Protein AF-A0A926CWG8-F1 (afdb_monomer_lite)

Sequence (117 aa):
IKVHLEESCGADVIAHAIKVFYKIHLQKTDLRNGVLIYLAVKDKKFAIIADEGINNKVPANFWDDIKEDMQTAFSNGKFLEGLLHGIHQAGDQLKIHFPISGGDRNEISDDISYLNE

Secondary structure (DSSP, 8-state):
-EEEEES---S-HHHHHHHHHHHTTGGGSTTS--EEEEEETTTTEEEEEE-HHHHTTS-TTHHHHHHHHHHHHHHTT-HHHHHHHHHHHHHHHHHHHS---TT----S--SPEE---

Radius of gyration: 13.9 Å; chains: 1; bounding box: 36×25×40 Å

Foldseek 3Di:
DAEEEDQADPPDQVVVQVVVCVVLPQCVDPQQFRW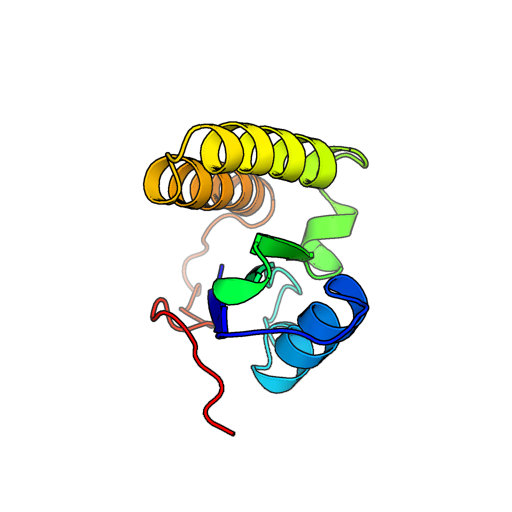YWYDNPNVRDIDIDGGPNLCVVDDVCQRVVLVVQLNVCVVVVNNVVSVVSSVVSSVVSCCVRPPDDPPDDDPHDHDHDYDDD

pLDDT: mean 92.77, std 6.16, range [51.44, 97.69]

Structure (mmCIF, N/CA/C/O backbone):
data_AF-A0A926CWG8-F1
#
_entry.id   AF-A0A926CWG8-F1
#
loop_
_atom_site.group_PDB
_atom_site.id
_atom_site.type_symbol
_atom_site.label_atom_id
_atom_site.label_alt_id
_atom_site.label_comp_id
_atom_site.label_asym_id
_atom_site.label_entity_id
_atom_site.label_seq_id
_atom_site.pdbx_PDB_ins_code
_atom_site.Cartn_x
_atom_site.Cartn_y
_atom_site.Cartn_z
_atom_site.occupancy
_atom_site.B_iso_or_equiv
_atom_site.auth_seq_id
_atom_site.auth_comp_id
_atom_site.auth_asym_id
_atom_site.auth_atom_id
_atom_site.pdbx_PDB_model_num
ATOM 1 N N . ILE A 1 1 ? -0.282 2.382 -7.992 1.00 93.94 1 ILE A N 1
ATOM 2 C CA . ILE A 1 1 ? -0.595 2.031 -6.578 1.00 93.94 1 ILE A CA 1
ATOM 3 C C . ILE A 1 1 ? -2.095 2.207 -6.403 1.00 93.94 1 ILE A C 1
ATOM 5 O O . ILE A 1 1 ? -2.614 3.184 -6.919 1.00 93.94 1 ILE A O 1
ATOM 9 N N . LYS A 1 2 ? -2.795 1.297 -5.723 1.00 96.88 2 LYS A N 1
ATOM 10 C CA . LYS A 1 2 ? -4.244 1.376 -5.508 1.00 96.88 2 LYS A CA 1
ATOM 11 C C . LYS A 1 2 ? -4.562 1.471 -4.025 1.00 96.88 2 LYS A C 1
ATOM 13 O O . LYS A 1 2 ? -4.047 0.683 -3.237 1.00 96.88 2 LYS A O 1
ATOM 18 N N . VAL A 1 3 ? -5.450 2.391 -3.662 1.00 96.94 3 VAL A N 1
ATOM 19 C CA . VAL A 1 3 ? -6.051 2.431 -2.326 1.00 96.94 3 VAL A CA 1
ATOM 20 C C . VAL A 1 3 ? -7.418 1.759 -2.379 1.00 96.94 3 VAL A C 1
ATOM 22 O O . VAL A 1 3 ? -8.217 2.008 -3.291 1.00 96.94 3 VAL A O 1
ATOM 25 N N . HIS A 1 4 ? -7.680 0.893 -1.407 1.00 96.75 4 HIS A N 1
ATOM 26 C CA . HIS A 1 4 ? -8.955 0.213 -1.249 1.00 96.75 4 HIS A CA 1
ATOM 27 C C . HIS A 1 4 ? -9.524 0.451 0.142 1.00 96.75 4 HIS A C 1
ATOM 29 O O . HIS A 1 4 ? -8.839 0.210 1.137 1.00 96.75 4 HIS A O 1
ATOM 35 N N . LEU A 1 5 ? -10.769 0.921 0.194 1.00 95.06 5 LEU A N 1
ATOM 36 C CA . LEU A 1 5 ? -11.486 1.184 1.434 1.00 95.06 5 LEU A CA 1
ATOM 37 C C . LEU A 1 5 ? -12.686 0.248 1.554 1.00 95.06 5 LEU A C 1
ATOM 39 O O . LEU A 1 5 ? -13.524 0.181 0.656 1.00 95.06 5 LEU A O 1
ATOM 43 N N . GLU A 1 6 ? -12.800 -0.393 2.711 1.00 94.69 6 GLU A N 1
ATOM 44 C CA . GLU A 1 6 ? -13.989 -1.128 3.135 1.00 94.69 6 GLU A CA 1
ATOM 45 C C . GLU A 1 6 ? -14.363 -0.733 4.569 1.00 94.69 6 GLU A C 1
ATOM 47 O O . GLU A 1 6 ? -13.552 -0.198 5.334 1.00 94.69 6 GLU A O 1
ATOM 52 N N . GLU A 1 7 ? -15.615 -0.986 4.954 1.00 91.88 7 GLU A N 1
ATOM 53 C CA . GLU A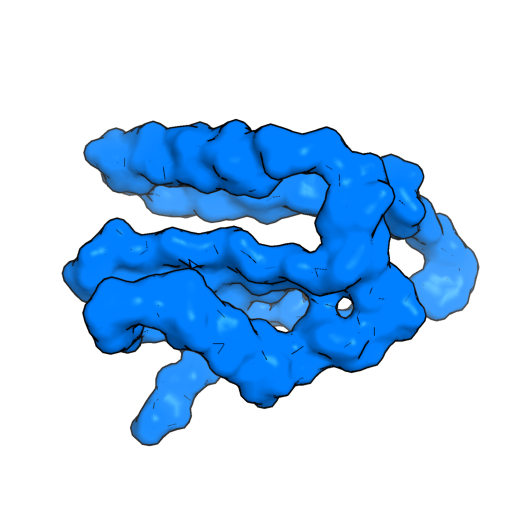 1 7 ? -16.045 -0.726 6.326 1.00 91.88 7 GLU A CA 1
ATOM 54 C C . GLU A 1 7 ? -15.370 -1.678 7.316 1.00 91.88 7 GLU A C 1
ATOM 56 O O . GLU A 1 7 ? -14.864 -1.234 8.344 1.00 91.88 7 GLU A O 1
ATOM 61 N N . SER A 1 8 ? -15.360 -2.972 7.010 1.00 91.88 8 SER A N 1
ATOM 62 C CA . SER A 1 8 ? -14.837 -4.028 7.870 1.00 91.88 8 SER A CA 1
ATOM 63 C C . SER A 1 8 ? -14.264 -5.151 7.016 1.00 91.88 8 SER A C 1
ATOM 65 O O . SER A 1 8 ? -14.727 -5.411 5.909 1.00 91.88 8 SER A O 1
ATOM 67 N N . CYS A 1 9 ? -13.257 -5.818 7.557 1.00 90.25 9 CYS A N 1
ATOM 68 C CA . CYS A 1 9 ? -12.716 -7.066 7.062 1.00 90.25 9 CYS A CA 1
ATOM 69 C C . CYS A 1 9 ? -12.971 -8.156 8.105 1.00 90.25 9 CYS A C 1
ATOM 71 O O . CYS A 1 9 ? -13.149 -7.885 9.292 1.00 90.25 9 CYS A O 1
ATOM 73 N N . GLY A 1 10 ? -12.948 -9.419 7.688 1.00 87.75 10 GLY A N 1
ATOM 74 C CA . GLY A 1 10 ? -13.007 -10.533 8.631 1.00 87.75 10 GLY A CA 1
ATOM 75 C C . GLY A 1 10 ? -11.834 -10.559 9.632 1.00 87.75 10 GLY A C 1
ATOM 76 O O . GLY A 1 10 ? -11.092 -9.598 9.855 1.00 87.75 10 GLY A O 1
ATOM 77 N N . ALA A 1 11 ? -11.622 -11.714 10.263 1.00 86.38 11 ALA A N 1
ATOM 78 C CA . ALA A 1 11 ? -10.560 -11.849 11.261 1.00 86.38 11 ALA A CA 1
ATOM 79 C C . ALA A 1 11 ? -9.161 -11.529 10.687 1.00 86.38 11 ALA A C 1
ATOM 81 O O . ALA A 1 11 ? -8.404 -10.781 11.313 1.00 86.38 11 ALA A O 1
ATOM 82 N N . ASP A 1 12 ? -8.866 -12.031 9.486 1.00 95.00 12 ASP A N 1
ATOM 83 C CA . ASP A 1 12 ? -7.562 -11.931 8.827 1.00 95.00 12 ASP A CA 1
ATOM 84 C C . ASP A 1 12 ? -7.553 -10.857 7.725 1.00 95.00 12 ASP A C 1
ATOM 86 O O . ASP A 1 12 ? -8.046 -11.066 6.612 1.00 95.00 12 ASP A O 1
ATOM 90 N N . VAL A 1 13 ? -6.963 -9.702 8.047 1.00 95.12 13 VAL A N 1
ATOM 91 C CA . VAL A 1 13 ? -6.831 -8.565 7.124 1.00 95.12 13 VAL A CA 1
ATOM 92 C C . VAL A 1 13 ? -5.907 -8.871 5.946 1.00 95.12 13 VAL A C 1
ATOM 94 O O . VAL A 1 13 ? -6.153 -8.386 4.846 1.00 95.12 13 VAL A O 1
ATOM 97 N N . ILE A 1 14 ? -4.869 -9.689 6.141 1.00 95.56 14 ILE A N 1
ATOM 98 C CA . ILE A 1 14 ? -3.891 -9.986 5.090 1.00 95.56 14 ILE A CA 1
ATOM 99 C C . ILE A 1 14 ? -4.534 -10.910 4.063 1.00 95.56 14 ILE A C 1
ATOM 101 O O . ILE A 1 14 ? -4.540 -10.600 2.872 1.00 95.56 1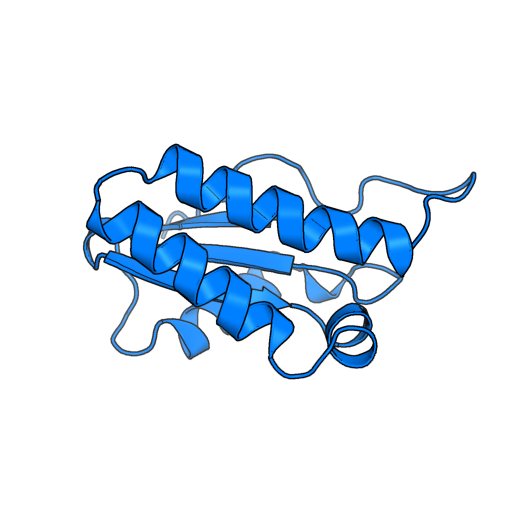4 ILE A O 1
ATOM 105 N N . ALA A 1 15 ? -5.140 -12.011 4.516 1.00 96.44 15 ALA A N 1
ATOM 106 C CA . ALA A 1 15 ? -5.828 -12.938 3.624 1.00 96.44 15 ALA A CA 1
ATOM 107 C C . ALA A 1 15 ? -6.961 -12.248 2.849 1.00 96.44 15 ALA A C 1
ATOM 109 O O . ALA A 1 15 ? -7.183 -12.548 1.674 1.00 96.44 15 ALA A O 1
ATOM 110 N N . HIS A 1 16 ? -7.670 -11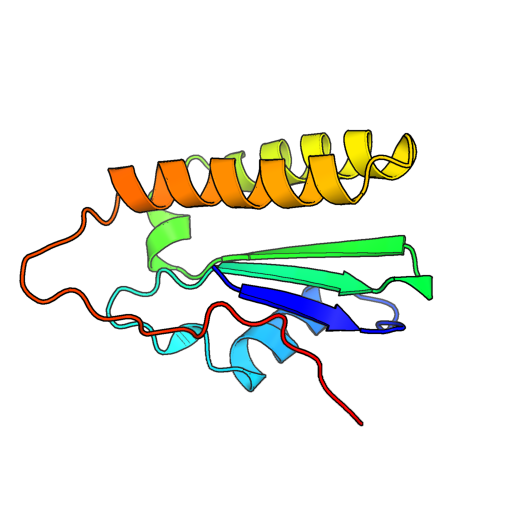.308 3.481 1.00 96.56 16 HIS A N 1
ATOM 111 C CA . HIS A 1 16 ? -8.703 -10.522 2.811 1.00 96.56 16 HIS A CA 1
ATOM 112 C C . HIS A 1 16 ? -8.124 -9.536 1.790 1.00 96.56 16 HIS A C 1
ATOM 114 O O . HIS A 1 16 ? -8.552 -9.539 0.638 1.00 96.56 16 HIS A O 1
ATOM 120 N N . ALA A 1 17 ? -7.095 -8.769 2.156 1.00 97.00 17 ALA A N 1
ATOM 121 C CA . ALA A 1 17 ? -6.431 -7.841 1.243 1.00 97.00 17 ALA A CA 1
ATOM 122 C C . ALA A 1 17 ? -5.850 -8.555 0.010 1.00 97.00 17 ALA A C 1
ATOM 124 O O . ALA A 1 17 ? -5.956 -8.040 -1.101 1.00 97.00 17 ALA A O 1
ATOM 125 N N . ILE A 1 18 ? -5.320 -9.774 0.164 1.00 97.12 18 ILE A N 1
ATOM 126 C CA . ILE A 1 18 ? -4.879 -10.607 -0.966 1.00 97.12 18 ILE A CA 1
ATOM 127 C C . ILE A 1 18 ? -6.058 -10.943 -1.892 1.00 97.12 18 ILE A C 1
ATOM 129 O O . I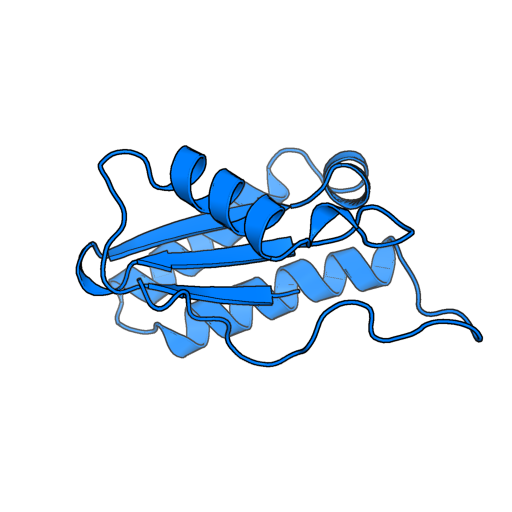LE A 1 18 ? -5.940 -10.820 -3.110 1.00 97.12 18 ILE A O 1
ATOM 133 N N . LYS A 1 19 ? -7.223 -11.329 -1.354 1.00 96.50 19 LYS A N 1
ATOM 134 C CA . LYS A 1 19 ? -8.417 -11.580 -2.185 1.00 96.50 19 LYS A CA 1
ATOM 135 C C . LYS A 1 19 ? -8.833 -10.330 -2.955 1.00 96.50 19 LYS A C 1
ATOM 137 O O . LYS A 1 19 ? -9.123 -10.427 -4.146 1.00 96.50 19 LYS A O 1
ATOM 142 N N . VAL A 1 20 ? -8.834 -9.170 -2.297 1.00 96.62 20 VAL A N 1
ATOM 143 C CA . VAL A 1 20 ? -9.140 -7.877 -2.924 1.00 96.62 20 VAL A CA 1
ATOM 144 C C . VAL A 1 20 ? -8.144 -7.566 -4.041 1.00 96.62 20 VAL A C 1
ATOM 146 O O . VAL A 1 20 ? -8.569 -7.224 -5.142 1.00 96.62 20 VAL A O 1
ATOM 149 N N . PHE A 1 21 ? -6.845 -7.770 -3.798 1.00 97.19 21 PHE A N 1
ATOM 150 C CA . PHE A 1 21 ? -5.774 -7.583 -4.781 1.00 97.19 21 PHE A CA 1
ATOM 151 C C . PHE A 1 21 ? -6.069 -8.328 -6.089 1.00 97.19 21 PHE A C 1
ATOM 153 O O . PHE A 1 21 ? -6.047 -7.730 -7.167 1.00 97.19 21 PHE A O 1
ATOM 160 N N . TYR A 1 22 ? -6.437 -9.610 -5.983 1.00 96.50 22 TYR A N 1
ATOM 161 C CA . TYR A 1 22 ? -6.802 -10.429 -7.138 1.00 96.50 22 TYR A CA 1
ATOM 162 C C . TYR A 1 22 ? -8.135 -10.024 -7.775 1.00 96.50 22 TYR A C 1
ATOM 164 O O . TYR A 1 22 ? -8.246 -10.018 -9.006 1.00 96.50 22 TYR A O 1
ATOM 172 N N . LYS A 1 23 ? -9.136 -9.677 -6.954 1.00 95.62 23 LYS A N 1
ATOM 173 C CA . LYS A 1 23 ? -10.493 -9.306 -7.389 1.00 95.62 23 LYS A CA 1
ATOM 174 C C . LYS A 1 23 ? -10.507 -8.018 -8.209 1.00 95.62 23 LYS A C 1
ATOM 176 O O . LYS A 1 23 ? -11.272 -7.924 -9.163 1.00 95.62 23 LYS A O 1
ATOM 181 N N . ILE A 1 24 ? -9.648 -7.055 -7.874 1.00 94.88 24 ILE A N 1
ATOM 182 C CA . ILE A 1 24 ? -9.506 -5.797 -8.626 1.00 94.88 24 ILE A CA 1
ATOM 183 C C . ILE A 1 24 ? -8.364 -5.843 -9.655 1.00 94.88 24 ILE A C 1
ATOM 185 O O . ILE A 1 24 ? -8.025 -4.824 -10.249 1.00 94.88 24 ILE A O 1
ATOM 189 N N . HIS A 1 25 ? -7.823 -7.038 -9.913 1.00 95.31 25 HIS A N 1
ATOM 190 C CA . HIS A 1 25 ? -6.882 -7.338 -10.990 1.00 95.31 25 HIS A CA 1
ATOM 191 C C . HIS A 1 25 ? -5.507 -6.649 -10.914 1.00 95.31 25 HIS A C 1
ATOM 193 O O . HIS A 1 25 ? -4.880 -6.441 -11.952 1.00 95.31 25 HIS A O 1
ATOM 199 N N . LEU A 1 26 ? -4.989 -6.339 -9.723 1.00 96.06 26 LEU A N 1
ATOM 200 C CA . LEU A 1 26 ? -3.676 -5.682 -9.600 1.00 96.06 26 LEU A CA 1
ATOM 201 C C . LEU A 1 26 ? -2.494 -6.565 -10.021 1.00 96.06 26 LEU A C 1
ATOM 203 O O . LEU A 1 26 ? -1.447 -6.041 -10.380 1.00 96.06 26 LEU A O 1
ATOM 207 N N . GLN A 1 27 ? -2.676 -7.886 -10.052 1.00 95.88 27 GLN A N 1
ATOM 208 C CA . GLN A 1 27 ? -1.718 -8.864 -10.580 1.00 95.88 27 GLN A CA 1
ATOM 209 C C . GLN A 1 27 ? -1.568 -8.827 -12.107 1.00 95.88 27 GLN A C 1
ATOM 211 O O . GLN A 1 27 ? -0.769 -9.575 -12.667 1.00 95.88 27 GLN A O 1
ATOM 216 N N . LYS A 1 28 ? -2.420 -8.065 -12.806 1.00 95.56 28 LYS A N 1
ATOM 217 C CA . LYS A 1 28 ? -2.432 -8.011 -14.273 1.00 95.56 28 LYS A CA 1
ATOM 218 C C . LYS A 1 28 ? -1.531 -6.918 -14.845 1.00 95.56 28 LYS A C 1
ATOM 220 O O . LYS A 1 28 ? -1.560 -6.749 -16.059 1.00 95.56 28 LYS A O 1
ATOM 225 N N . THR A 1 29 ? -0.768 -6.191 -14.023 1.00 94.44 29 THR A N 1
ATOM 226 C CA . THR A 1 29 ? 0.204 -5.237 -14.571 1.00 94.44 29 THR A CA 1
ATOM 227 C C . THR A 1 29 ? 1.323 -5.971 -15.295 1.00 94.44 29 THR A C 1
ATOM 229 O O . THR A 1 29 ? 1.790 -7.021 -14.841 1.00 94.44 29 THR A O 1
ATOM 232 N N . ASP A 1 30 ? 1.767 -5.413 -16.417 1.00 93.44 30 ASP A N 1
ATOM 233 C CA . ASP A 1 30 ? 2.728 -6.041 -17.326 1.00 93.44 30 ASP A CA 1
ATOM 234 C C . ASP A 1 30 ? 4.052 -6.375 -16.610 1.00 93.44 30 ASP A C 1
ATOM 236 O O . ASP A 1 30 ? 4.702 -7.381 -16.900 1.00 93.44 30 ASP A O 1
ATOM 240 N N . LEU A 1 31 ? 4.432 -5.555 -15.624 1.00 93.69 31 LEU A N 1
ATOM 241 C CA . LEU A 1 31 ? 5.676 -5.687 -14.859 1.00 93.69 31 LEU A CA 1
ATOM 242 C C . LEU A 1 31 ? 5.497 -6.293 -13.462 1.00 93.69 31 LEU A C 1
ATOM 244 O O . LEU A 1 31 ? 6.458 -6.299 -12.688 1.00 93.69 31 LEU A O 1
ATOM 248 N N . ARG A 1 32 ? 4.295 -6.784 -13.124 1.00 96.19 32 ARG A N 1
ATOM 249 C CA . ARG A 1 32 ? 3.989 -7.362 -11.801 1.00 96.19 32 ARG A CA 1
ATOM 250 C C . ARG A 1 32 ? 4.402 -6.428 -10.660 1.00 96.19 32 ARG A C 1
ATOM 252 O O . ARG A 1 32 ? 5.062 -6.815 -9.701 1.00 96.19 32 ARG A O 1
ATOM 259 N N . ASN A 1 33 ? 4.066 -5.155 -10.812 1.00 95.25 33 ASN A N 1
ATOM 260 C CA . ASN A 1 33 ? 4.435 -4.049 -9.925 1.00 95.25 33 ASN A CA 1
ATOM 261 C C . ASN A 1 33 ? 3.207 -3.410 -9.244 1.00 95.25 33 ASN A C 1
ATOM 263 O O . ASN A 1 33 ? 3.282 -2.294 -8.728 1.00 95.25 33 ASN A O 1
ATOM 267 N N . GLY A 1 34 ? 2.067 -4.109 -9.248 1.00 96.50 34 GLY A N 1
ATOM 268 C CA . GLY A 1 34 ? 0.860 -3.688 -8.550 1.00 96.50 34 GLY A CA 1
ATOM 269 C C . GLY A 1 34 ? 1.074 -3.623 -7.036 1.00 96.50 34 GLY A C 1
ATOM 270 O O . GLY A 1 34 ? 1.639 -4.533 -6.434 1.00 96.50 34 GLY A O 1
ATOM 271 N N . VAL A 1 35 ? 0.593 -2.546 -6.413 1.00 97.12 35 VAL A N 1
ATOM 272 C CA . VAL A 1 35 ? 0.613 -2.349 -4.954 1.00 97.12 35 VAL A CA 1
ATOM 273 C C . VAL A 1 35 ? -0.779 -1.933 -4.504 1.00 97.12 35 VAL A C 1
ATOM 275 O O . VAL A 1 35 ? -1.348 -0.992 -5.061 1.00 97.12 35 VAL A O 1
ATOM 278 N N . LEU A 1 36 ? -1.305 -2.621 -3.497 1.00 97.69 36 LEU A N 1
ATOM 279 C CA . LEU A 1 36 ? -2.562 -2.353 -2.815 1.00 97.69 36 LEU A CA 1
ATOM 280 C C . LEU A 1 36 ? -2.285 -1.857 -1.402 1.00 97.69 36 LEU A C 1
ATOM 282 O O . LEU A 1 36 ? -1.653 -2.554 -0.613 1.00 97.69 36 LEU A O 1
ATOM 286 N N . ILE A 1 37 ? -2.848 -0.704 -1.068 1.00 97.06 37 ILE A N 1
ATOM 287 C CA . ILE A 1 37 ? -3.011 -0.252 0.310 1.00 97.06 37 ILE A CA 1
ATOM 288 C C . ILE A 1 37 ? -4.476 -0.481 0.680 1.00 97.06 37 ILE A C 1
ATOM 290 O O . ILE A 1 37 ? -5.368 0.205 0.179 1.00 97.06 37 ILE A O 1
ATOM 294 N N . TYR A 1 38 ? -4.721 -1.481 1.521 1.00 96.94 38 TYR A N 1
ATOM 295 C CA . TYR A 1 38 ? -6.051 -1.882 1.972 1.00 96.94 38 TYR A CA 1
ATOM 296 C C . TYR A 1 38 ? -6.343 -1.321 3.366 1.00 96.94 38 TYR A C 1
ATOM 298 O O . TYR A 1 38 ? -5.507 -1.452 4.261 1.00 96.94 38 TYR A O 1
ATOM 306 N N . LEU A 1 39 ? -7.535 -0.753 3.570 1.00 95.19 39 LEU A N 1
ATOM 307 C CA . LEU A 1 39 ? -7.987 -0.184 4.843 1.00 95.19 39 LEU A CA 1
ATOM 308 C C . LEU A 1 39 ? -9.411 -0.660 5.177 1.00 95.19 39 LEU A C 1
ATOM 310 O O . LEU A 1 39 ? -10.347 -0.402 4.421 1.00 95.19 39 LEU A O 1
ATOM 314 N N . ALA A 1 40 ? -9.572 -1.278 6.350 1.00 94.62 40 ALA A N 1
ATOM 315 C CA . ALA A 1 40 ? -10.862 -1.584 6.971 1.00 94.62 40 ALA A CA 1
ATOM 316 C C . ALA A 1 40 ? -11.131 -0.577 8.100 1.00 94.62 40 ALA A C 1
ATOM 318 O O . ALA A 1 40 ? -10.565 -0.671 9.196 1.00 94.62 40 ALA A O 1
ATOM 319 N N . VAL A 1 41 ? -11.962 0.428 7.815 1.00 90.31 41 VAL A N 1
ATOM 320 C CA . VAL A 1 41 ? -12.041 1.658 8.623 1.00 90.31 41 VAL A CA 1
ATOM 321 C C . VAL A 1 41 ? -12.650 1.419 10.009 1.00 90.31 41 VAL A C 1
ATOM 323 O O . VAL A 1 41 ? -12.115 1.926 10.997 1.00 90.31 41 VAL A O 1
ATOM 326 N N . LYS A 1 42 ? -13.729 0.631 10.122 1.00 90.81 42 LYS A N 1
ATOM 327 C CA . LYS A 1 42 ? -14.366 0.327 11.419 1.00 90.81 42 LYS A CA 1
ATOM 328 C C . LYS A 1 42 ? -13.482 -0.566 12.287 1.00 90.81 42 LYS A C 1
ATOM 330 O O . LYS A 1 42 ? -13.421 -0.362 13.498 1.00 90.81 42 LYS A O 1
ATOM 335 N N . ASP A 1 43 ? -12.747 -1.486 11.667 1.00 91.50 43 ASP A N 1
ATOM 336 C CA . ASP A 1 43 ? -11.873 -2.425 12.380 1.00 91.50 43 ASP A CA 1
ATOM 337 C C . ASP A 1 43 ? -10.517 -1.829 12.757 1.00 91.50 43 ASP A C 1
ATOM 339 O O . ASP A 1 43 ? -9.770 -2.445 13.518 1.00 91.50 43 ASP A O 1
ATOM 343 N N . LYS A 1 44 ? -10.177 -0.649 12.217 1.00 90.56 44 LYS A N 1
ATOM 344 C CA . LYS A 1 44 ? -8.850 -0.025 12.348 1.00 90.56 44 LYS A CA 1
ATOM 345 C C . LYS A 1 44 ? -7.722 -0.972 11.920 1.00 90.56 44 LYS A C 1
ATOM 347 O O . LYS A 1 44 ? -6.643 -0.980 12.513 1.00 90.56 44 LYS A O 1
ATOM 352 N N . LYS A 1 45 ? -7.978 -1.777 10.887 1.00 93.44 45 LYS A N 1
ATOM 353 C CA . LYS A 1 45 ? -7.012 -2.710 10.299 1.00 93.44 45 LYS A CA 1
ATOM 354 C C . LYS A 1 45 ? -6.597 -2.223 8.920 1.00 93.44 45 LYS A C 1
ATOM 356 O O . LYS A 1 45 ? -7.395 -1.638 8.189 1.00 93.44 45 LYS A O 1
ATOM 361 N N . PHE A 1 46 ? -5.354 -2.498 8.553 1.00 95.31 46 PHE A N 1
ATOM 362 C CA . PHE A 1 46 ? -4.838 -2.191 7.229 1.00 95.31 46 PHE A CA 1
ATOM 363 C C . PHE A 1 46 ? -3.767 -3.201 6.821 1.00 95.31 46 PHE A C 1
ATOM 365 O O . PHE A 1 46 ? -3.199 -3.894 7.669 1.00 95.31 46 PHE A O 1
ATOM 372 N N . ALA A 1 47 ? -3.513 -3.291 5.522 1.00 96.19 47 ALA A N 1
ATOM 373 C CA . ALA A 1 47 ? -2.465 -4.128 4.956 1.00 96.19 47 ALA A CA 1
ATOM 374 C C . ALA A 1 47 ? -1.898 -3.484 3.688 1.00 96.19 47 ALA A C 1
ATOM 376 O O . ALA A 1 47 ? -2.606 -2.772 2.973 1.00 96.19 47 ALA A O 1
ATOM 377 N N . ILE A 1 48 ? -0.630 -3.774 3.403 1.00 96.88 48 ILE A N 1
ATOM 378 C CA . ILE A 1 48 ? 0.029 -3.410 2.151 1.00 96.88 48 ILE A CA 1
ATOM 379 C C . ILE A 1 48 ? 0.348 -4.714 1.430 1.00 96.88 48 ILE A C 1
ATOM 381 O O . ILE A 1 48 ? 1.057 -5.558 1.973 1.00 96.88 48 ILE A O 1
ATOM 385 N N . ILE A 1 49 ? -0.214 -4.898 0.238 1.00 97.06 49 ILE A N 1
ATOM 386 C CA . ILE A 1 49 ? 0.031 -6.071 -0.604 1.00 97.06 49 ILE A CA 1
ATOM 387 C C . ILE A 1 49 ? 0.709 -5.593 -1.873 1.00 97.06 49 ILE A C 1
ATOM 389 O O . ILE A 1 49 ? 0.165 -4.763 -2.596 1.00 97.06 49 ILE A O 1
ATOM 393 N N . ALA A 1 50 ? 1.882 -6.131 -2.151 1.00 96.25 50 ALA A N 1
ATOM 394 C CA . ALA A 1 50 ? 2.636 -5.820 -3.346 1.00 96.25 50 ALA A CA 1
ATOM 395 C C . ALA A 1 50 ? 2.890 -7.095 -4.147 1.00 96.25 50 ALA A C 1
ATOM 397 O O . ALA A 1 50 ? 2.973 -8.190 -3.585 1.00 96.25 50 ALA A O 1
ATOM 398 N N . ASP A 1 51 ? 2.962 -6.948 -5.461 1.00 96.62 51 ASP A N 1
ATOM 399 C CA . ASP A 1 51 ? 3.163 -8.057 -6.384 1.00 96.62 51 ASP A CA 1
ATOM 400 C C . ASP A 1 51 ? 4.642 -8.470 -6.478 1.00 96.62 51 ASP A C 1
ATOM 402 O O . ASP A 1 51 ? 5.552 -7.769 -6.025 1.00 96.62 51 ASP A O 1
ATOM 406 N N . GLU A 1 52 ? 4.892 -9.636 -7.068 1.00 95.38 52 GLU A N 1
ATOM 407 C CA . GLU A 1 52 ? 6.205 -10.286 -7.082 1.00 95.38 52 GLU A CA 1
ATOM 408 C C . GLU A 1 52 ? 7.306 -9.440 -7.733 1.00 95.38 52 GLU A C 1
ATOM 410 O O . GLU A 1 52 ? 8.445 -9.442 -7.268 1.00 95.38 52 GLU A O 1
ATOM 415 N N . GLY A 1 53 ? 6.983 -8.673 -8.776 1.00 95.00 53 GLY A N 1
ATOM 416 C CA . GLY A 1 53 ? 7.962 -7.886 -9.516 1.00 95.00 53 GLY A CA 1
ATOM 417 C C . GLY A 1 53 ? 8.618 -6.818 -8.647 1.00 95.00 53 GLY A C 1
ATOM 418 O O . GLY A 1 53 ? 9.833 -6.631 -8.735 1.00 95.00 53 GLY A O 1
ATOM 419 N N . ILE A 1 54 ? 7.845 -6.124 -7.806 1.00 93.56 54 ILE A N 1
ATOM 420 C CA . ILE A 1 54 ? 8.392 -5.130 -6.870 1.00 93.56 54 ILE A CA 1
ATOM 421 C C . ILE A 1 54 ? 8.946 -5.796 -5.607 1.00 93.56 54 ILE A C 1
ATOM 423 O O . ILE A 1 54 ? 10.029 -5.414 -5.169 1.00 93.56 54 ILE A O 1
ATOM 427 N N . ASN A 1 55 ? 8.290 -6.835 -5.075 1.00 93.75 55 ASN A N 1
ATOM 428 C CA . ASN A 1 55 ? 8.774 -7.549 -3.885 1.00 93.75 55 ASN A CA 1
ATOM 429 C C . ASN A 1 55 ? 10.172 -8.141 -4.077 1.00 93.75 55 ASN A C 1
ATOM 431 O O . ASN A 1 55 ? 10.970 -8.128 -3.150 1.00 93.75 55 ASN A O 1
ATOM 435 N N . ASN A 1 56 ? 10.492 -8.607 -5.285 1.00 94.81 56 ASN A N 1
ATOM 436 C CA . ASN A 1 56 ? 11.806 -9.166 -5.600 1.00 94.81 56 ASN A CA 1
ATOM 437 C C . ASN A 1 56 ? 12.914 -8.107 -5.752 1.00 94.81 56 ASN A C 1
ATOM 439 O O . ASN A 1 56 ? 14.079 -8.470 -5.907 1.00 94.81 56 ASN A O 1
ATOM 443 N N . LYS A 1 57 ? 12.570 -6.813 -5.768 1.00 94.44 57 LYS A N 1
ATOM 444 C CA . LYS A 1 57 ? 13.518 -5.709 -5.987 1.00 94.44 57 LYS A CA 1
ATOM 445 C C . LYS A 1 57 ? 13.776 -4.866 -4.740 1.00 94.44 57 LYS A C 1
ATOM 447 O O . LYS A 1 57 ? 14.854 -4.287 -4.634 1.00 94.44 57 LYS A O 1
ATOM 452 N N . VAL A 1 58 ? 12.813 -4.801 -3.823 1.00 94.06 58 VAL A N 1
ATOM 453 C CA . VAL A 1 58 ? 12.930 -4.026 -2.582 1.00 94.06 58 VAL A CA 1
ATOM 454 C C . VAL A 1 58 ? 13.589 -4.841 -1.458 1.00 94.06 58 VAL A C 1
ATOM 456 O O . VAL A 1 58 ? 13.536 -6.072 -1.475 1.00 94.06 58 VAL A O 1
ATOM 459 N N . PRO A 1 59 ? 14.211 -4.186 -0.460 1.00 93.88 59 PRO A N 1
ATOM 460 C CA . PRO A 1 59 ? 14.716 -4.859 0.737 1.00 93.88 59 PRO A CA 1
ATOM 461 C C . PRO A 1 59 ? 13.617 -5.611 1.502 1.00 93.88 59 PRO A C 1
ATOM 463 O O . PRO A 1 59 ? 12.463 -5.192 1.515 1.00 93.88 59 PRO A O 1
ATOM 466 N N . ALA A 1 60 ? 13.985 -6.692 2.196 1.00 90.00 60 ALA A N 1
ATOM 467 C CA . ALA A 1 60 ? 13.029 -7.571 2.877 1.00 90.00 60 ALA A CA 1
ATOM 468 C C . ALA A 1 60 ? 12.145 -6.858 3.920 1.00 90.00 60 ALA A C 1
ATOM 470 O O . ALA A 1 60 ? 10.989 -7.225 4.084 1.00 90.00 60 ALA A O 1
ATOM 471 N N . ASN A 1 61 ? 12.674 -5.839 4.599 1.00 93.75 61 ASN A N 1
ATOM 472 C CA . ASN A 1 61 ? 11.977 -5.071 5.635 1.00 93.75 61 ASN A CA 1
ATOM 473 C C . ASN A 1 61 ? 11.216 -3.849 5.096 1.00 93.75 61 ASN A C 1
ATOM 475 O O . ASN A 1 61 ? 10.535 -3.173 5.854 1.00 93.75 61 ASN A O 1
ATOM 479 N N . PHE A 1 62 ? 11.300 -3.557 3.797 1.00 94.06 62 PHE A N 1
ATOM 480 C CA . PHE A 1 62 ? 10.789 -2.309 3.229 1.00 94.06 62 PHE A CA 1
ATOM 481 C C . PHE A 1 62 ? 9.296 -2.065 3.512 1.00 94.06 62 PHE A C 1
ATOM 483 O O . PHE A 1 62 ? 8.897 -0.974 3.912 1.00 94.06 62 PHE A O 1
ATOM 490 N N . TRP A 1 63 ? 8.457 -3.084 3.314 1.00 94.69 63 TRP A N 1
ATOM 491 C CA . TRP A 1 63 ? 7.017 -2.959 3.549 1.00 94.69 63 TRP A CA 1
ATOM 492 C C . TRP A 1 63 ? 6.656 -2.930 5.033 1.00 94.69 63 TRP A C 1
ATOM 494 O O . TRP A 1 63 ? 5.653 -2.312 5.395 1.00 94.69 63 TRP A O 1
ATOM 504 N N . ASP A 1 64 ? 7.460 -3.580 5.875 1.00 93.94 64 ASP A N 1
ATOM 505 C CA . ASP A 1 64 ? 7.281 -3.557 7.324 1.00 93.94 64 ASP A CA 1
ATOM 506 C C . ASP A 1 64 ? 7.593 -2.163 7.881 1.00 93.94 64 ASP A C 1
ATOM 508 O O . ASP A 1 64 ? 6.790 -1.640 8.654 1.00 93.94 64 ASP A O 1
ATOM 512 N N . ASP A 1 65 ? 8.661 -1.520 7.399 1.00 94.88 65 ASP A N 1
ATOM 513 C CA . ASP A 1 65 ? 9.022 -0.147 7.766 1.00 94.88 65 ASP A CA 1
ATOM 514 C C . ASP A 1 65 ? 7.895 0.837 7.384 1.00 94.88 65 ASP A C 1
ATOM 516 O O . ASP A 1 65 ? 7.399 1.588 8.226 1.00 94.88 65 ASP A O 1
ATOM 520 N N . ILE A 1 66 ? 7.389 0.770 6.139 1.00 95.25 66 ILE A N 1
ATOM 521 C CA . ILE A 1 66 ? 6.258 1.615 5.702 1.00 95.25 66 ILE A CA 1
ATOM 522 C C . ILE A 1 66 ? 5.028 1.376 6.579 1.00 95.25 66 ILE A C 1
ATOM 524 O O . ILE A 1 66 ? 4.319 2.315 6.955 1.00 95.25 66 ILE A O 1
ATOM 528 N N . LYS A 1 67 ? 4.731 0.110 6.880 1.00 94.31 67 LYS A N 1
ATOM 529 C CA . LYS A 1 67 ? 3.588 -0.253 7.713 1.00 94.31 67 LYS A CA 1
ATOM 530 C C . LYS A 1 67 ? 3.732 0.337 9.116 1.00 94.31 67 LYS A C 1
ATOM 532 O O . LYS A 1 67 ? 2.743 0.846 9.640 1.00 94.31 67 LYS A O 1
ATOM 537 N N . GLU A 1 68 ? 4.915 0.294 9.718 1.00 95.19 68 GLU A N 1
ATOM 538 C CA . GLU A 1 68 ? 5.170 0.868 11.042 1.00 95.19 68 GLU A CA 1
ATOM 539 C C . GLU A 1 68 ? 4.979 2.394 11.055 1.00 95.19 68 GLU A C 1
ATOM 541 O O . GLU A 1 68 ? 4.282 2.925 11.930 1.00 95.19 68 GLU A O 1
ATOM 546 N N . ASP A 1 69 ? 5.483 3.094 10.036 1.00 94.50 69 ASP A N 1
ATOM 547 C CA . ASP A 1 69 ? 5.303 4.542 9.878 1.00 94.50 69 ASP A CA 1
ATOM 548 C C . ASP A 1 69 ? 3.819 4.915 9.734 1.00 94.50 69 ASP A C 1
ATOM 550 O O . ASP A 1 69 ? 3.298 5.806 10.420 1.00 94.50 69 ASP A O 1
ATOM 554 N N . MET A 1 70 ? 3.095 4.185 8.877 1.00 95.25 70 MET A N 1
ATOM 555 C CA . MET A 1 70 ? 1.654 4.360 8.685 1.00 95.25 70 MET A CA 1
ATOM 556 C C . MET A 1 70 ? 0.875 4.086 9.973 1.00 95.25 70 MET A C 1
ATOM 558 O O . MET A 1 70 ? -0.002 4.867 10.346 1.00 95.25 70 MET A O 1
ATOM 562 N N . GLN A 1 71 ? 1.204 3.004 10.682 1.00 94.44 71 GLN A N 1
ATOM 563 C CA . GLN A 1 71 ? 0.572 2.642 11.948 1.00 94.44 71 GLN A CA 1
ATOM 564 C C . GLN A 1 71 ? 0.795 3.726 13.009 1.00 94.44 71 GLN A C 1
ATOM 566 O O . GLN A 1 71 ? -0.145 4.107 13.718 1.00 94.44 71 GLN A O 1
ATOM 571 N N . THR A 1 72 ? 2.007 4.276 13.081 1.00 95.62 72 THR A N 1
ATOM 572 C CA . THR A 1 72 ? 2.342 5.392 13.969 1.00 95.62 72 THR A CA 1
ATOM 573 C C . THR A 1 72 ? 1.505 6.623 13.635 1.00 95.62 72 THR A C 1
ATOM 575 O O . THR A 1 72 ? 0.876 7.200 14.523 1.00 95.62 72 THR A O 1
ATOM 578 N N . ALA A 1 73 ? 1.387 7.002 12.362 1.00 94.75 73 ALA A N 1
ATOM 579 C CA . ALA A 1 73 ? 0.525 8.114 11.961 1.00 94.75 73 ALA A CA 1
ATOM 580 C C . ALA A 1 73 ? -0.958 7.861 12.310 1.00 94.75 73 ALA A C 1
ATOM 582 O O . ALA A 1 73 ? -1.625 8.732 12.875 1.00 94.75 73 ALA A O 1
ATOM 583 N N . PHE A 1 74 ? -1.471 6.656 12.051 1.00 92.81 74 PHE A N 1
ATOM 584 C CA . PHE A 1 74 ? -2.869 6.291 12.310 1.00 92.81 74 PHE A CA 1
ATOM 585 C C . PHE A 1 74 ? -3.214 6.311 13.799 1.00 92.81 74 PHE A C 1
ATOM 587 O O . PHE A 1 74 ? -4.264 6.829 14.182 1.00 92.81 74 PHE A O 1
ATOM 594 N N . SER A 1 75 ? -2.318 5.810 14.653 1.00 91.94 75 SER A N 1
ATOM 595 C CA . SER A 1 75 ? -2.492 5.858 16.112 1.00 91.94 75 SER A CA 1
ATOM 596 C C . SER A 1 75 ? -2.544 7.287 16.668 1.00 91.94 75 SER A C 1
ATOM 598 O O . SER A 1 75 ? -3.225 7.531 17.661 1.00 91.94 75 SER A O 1
ATOM 600 N N . ASN A 1 76 ? -1.921 8.247 15.977 1.00 94.12 76 ASN A N 1
ATOM 601 C CA . ASN A 1 76 ? -1.975 9.674 16.297 1.00 94.12 76 ASN A CA 1
ATOM 602 C C . ASN A 1 76 ? -3.162 10.409 15.638 1.00 94.12 76 ASN A C 1
ATOM 604 O O . ASN A 1 76 ? -3.225 11.637 15.674 1.00 94.12 76 ASN A O 1
ATOM 608 N N . GLY A 1 77 ? -4.092 9.689 14.998 1.00 91.56 77 GLY A N 1
ATOM 609 C CA . GLY A 1 77 ? -5.239 10.273 14.292 1.00 91.56 77 GLY A CA 1
ATOM 610 C C . GLY A 1 77 ? -4.889 10.932 12.952 1.00 91.56 77 GLY A C 1
ATOM 611 O O . GLY A 1 77 ? -5.751 11.535 12.312 1.00 91.56 77 GLY A O 1
ATOM 612 N N . LYS A 1 78 ? -3.644 10.796 12.490 1.00 94.00 78 LYS A N 1
ATOM 613 C CA . LYS A 1 78 ? -3.114 11.407 11.266 1.00 94.00 78 LYS A CA 1
ATOM 614 C C . LYS A 1 78 ? -3.273 10.470 10.066 1.00 94.00 78 LYS A C 1
ATOM 616 O O . LYS A 1 78 ? -2.306 10.107 9.402 1.00 94.00 78 LYS A O 1
ATOM 621 N N . PHE A 1 79 ? -4.509 10.053 9.791 1.00 90.06 79 PHE A N 1
ATOM 622 C CA . PHE A 1 79 ? -4.808 9.048 8.760 1.00 90.06 79 PHE A CA 1
ATOM 623 C C . PHE A 1 79 ? -4.378 9.468 7.355 1.00 90.06 79 PHE A C 1
ATOM 625 O O . PHE A 1 79 ? -3.736 8.696 6.650 1.00 90.06 79 PHE A O 1
ATOM 632 N N . LEU A 1 80 ? -4.701 10.699 6.953 1.00 91.62 80 LEU A N 1
ATOM 633 C CA . LEU A 1 80 ? -4.326 11.200 5.632 1.00 91.62 80 LEU A CA 1
ATOM 634 C C . LEU A 1 80 ? -2.802 11.294 5.481 1.00 91.62 80 LEU A C 1
ATOM 636 O O . LEU A 1 80 ? -2.273 10.861 4.465 1.00 91.62 80 LEU A O 1
ATOM 640 N N . GLU A 1 81 ? -2.102 11.809 6.498 1.00 93.81 81 GLU A N 1
ATOM 641 C CA . GLU A 1 81 ? -0.636 11.908 6.486 1.00 93.81 81 GLU A CA 1
ATOM 642 C C . GLU A 1 81 ? 0.005 10.522 6.370 1.00 93.81 81 GLU A C 1
ATOM 644 O O . GLU A 1 81 ? 0.859 10.323 5.512 1.00 93.81 81 GLU A O 1
ATOM 649 N N . GLY A 1 82 ? -0.452 9.552 7.171 1.00 94.25 82 GLY A N 1
ATOM 650 C CA . GLY A 1 82 ? 0.039 8.176 7.102 1.00 94.25 82 GLY A CA 1
ATOM 651 C C . GLY A 1 82 ? -0.191 7.547 5.730 1.00 94.25 82 GLY A C 1
ATOM 652 O O . GLY A 1 82 ? 0.724 6.969 5.151 1.00 94.25 82 GLY A O 1
ATOM 653 N N . LEU A 1 83 ? -1.390 7.707 5.165 1.00 94.12 83 LEU A N 1
ATOM 654 C CA . LEU A 1 83 ? -1.716 7.151 3.853 1.00 94.12 83 LEU A CA 1
ATOM 655 C C . LEU A 1 83 ? -0.872 7.774 2.736 1.00 94.12 83 LEU A C 1
ATOM 657 O O . LEU A 1 83 ? -0.294 7.044 1.933 1.00 94.12 83 LEU A O 1
ATOM 661 N N . LEU A 1 84 ? -0.778 9.106 2.694 1.00 95.06 84 LEU A N 1
ATOM 662 C CA . LEU A 1 84 ? 0.050 9.808 1.713 1.00 95.06 84 LEU A CA 1
ATOM 663 C C . LEU A 1 84 ? 1.510 9.383 1.834 1.00 95.06 84 LEU A C 1
ATOM 665 O O . LEU A 1 84 ? 2.151 9.104 0.825 1.00 95.06 84 LEU A O 1
ATOM 669 N N . HIS A 1 85 ? 2.016 9.276 3.060 1.00 93.81 85 HIS A N 1
ATOM 670 C CA . HIS A 1 85 ? 3.379 8.842 3.314 1.00 93.81 85 HIS A CA 1
ATOM 671 C C . HIS A 1 85 ? 3.650 7.441 2.748 1.00 93.81 85 HIS A C 1
ATOM 673 O O . HIS A 1 85 ? 4.603 7.271 1.990 1.00 93.81 85 HIS A O 1
ATOM 679 N N . GLY A 1 86 ? 2.775 6.466 3.016 1.00 94.38 86 GLY A N 1
ATOM 680 C CA . GLY A 1 86 ? 2.912 5.117 2.458 1.00 94.38 86 GLY A CA 1
ATOM 681 C C . GLY A 1 86 ? 2.847 5.077 0.927 1.00 94.38 86 GLY A C 1
ATOM 682 O O . GLY A 1 86 ? 3.635 4.373 0.295 1.00 94.38 86 GLY A O 1
ATOM 683 N N . ILE A 1 87 ? 1.962 5.874 0.314 1.00 95.56 87 ILE A N 1
ATOM 684 C CA . ILE A 1 87 ? 1.881 6.008 -1.151 1.00 95.56 87 ILE A CA 1
ATOM 685 C C . ILE A 1 87 ? 3.184 6.580 -1.719 1.00 95.56 87 ILE A C 1
ATOM 687 O O . ILE A 1 87 ? 3.692 6.058 -2.710 1.00 95.56 87 ILE A O 1
ATOM 691 N N . HIS A 1 88 ? 3.731 7.628 -1.099 1.00 95.81 88 HIS A N 1
ATOM 692 C CA . HIS A 1 88 ? 4.974 8.253 -1.545 1.00 95.81 88 HIS A CA 1
ATOM 693 C C . HIS A 1 88 ? 6.162 7.295 -1.437 1.00 95.81 88 HIS A C 1
ATOM 695 O O . HIS A 1 88 ? 6.854 7.099 -2.433 1.00 95.81 88 HIS A O 1
ATOM 701 N N . GLN A 1 89 ? 6.343 6.627 -0.293 1.00 94.38 89 GLN A N 1
ATOM 702 C CA . GLN A 1 89 ? 7.445 5.677 -0.106 1.00 94.38 89 GLN A CA 1
ATOM 703 C C . GLN A 1 89 ? 7.388 4.518 -1.116 1.00 94.38 89 GLN A C 1
ATOM 705 O O . GLN A 1 89 ? 8.392 4.182 -1.749 1.00 94.38 89 GLN A O 1
ATOM 710 N N . ALA A 1 90 ? 6.202 3.938 -1.328 1.00 93.62 90 ALA A N 1
ATOM 711 C CA . ALA A 1 90 ? 6.008 2.900 -2.340 1.00 93.62 90 ALA A CA 1
ATOM 712 C C . ALA A 1 90 ? 6.276 3.428 -3.762 1.00 93.62 90 ALA A C 1
ATOM 714 O O . ALA A 1 90 ? 6.898 2.745 -4.580 1.00 93.62 90 ALA A O 1
ATOM 715 N N . GLY A 1 91 ? 5.823 4.649 -4.058 1.00 93.44 91 GLY A N 1
ATOM 716 C CA . GLY A 1 91 ? 6.015 5.311 -5.346 1.00 93.44 91 GLY A CA 1
ATOM 717 C C . GLY A 1 91 ? 7.484 5.574 -5.672 1.00 93.44 91 GLY A C 1
ATOM 718 O O . GLY A 1 91 ? 7.904 5.352 -6.808 1.00 93.44 91 GLY A O 1
ATOM 719 N N . ASP A 1 92 ? 8.279 5.975 -4.682 1.00 94.06 92 ASP A N 1
ATOM 720 C CA . ASP A 1 92 ? 9.708 6.231 -4.855 1.00 94.06 92 ASP A CA 1
ATOM 721 C C . ASP A 1 92 ? 10.470 4.953 -5.233 1.00 94.06 92 ASP A C 1
ATOM 723 O O . ASP A 1 92 ? 11.258 4.964 -6.183 1.00 94.06 92 ASP A O 1
ATOM 727 N N . GLN A 1 93 ? 10.176 3.820 -4.583 1.00 92.56 93 GLN A N 1
ATOM 728 C CA . GLN A 1 93 ? 10.773 2.534 -4.969 1.00 92.56 93 GLN A CA 1
ATOM 729 C C . GLN A 1 93 ? 10.309 2.065 -6.346 1.00 92.56 93 GLN A C 1
ATOM 731 O O . GLN A 1 93 ? 11.121 1.592 -7.145 1.00 92.56 93 GLN A O 1
ATOM 736 N N . LEU A 1 94 ? 9.021 2.230 -6.664 1.00 91.50 94 LEU A N 1
ATOM 737 C CA . LEU A 1 94 ? 8.510 1.916 -7.998 1.00 91.50 94 LEU A CA 1
ATOM 738 C C . LEU A 1 94 ? 9.250 2.720 -9.069 1.00 91.50 94 LEU A C 1
ATOM 740 O O . LEU A 1 94 ? 9.679 2.143 -10.061 1.00 91.50 94 LEU A O 1
ATOM 744 N N . LYS A 1 95 ? 9.491 4.014 -8.848 1.00 93.12 95 LYS A N 1
ATOM 745 C CA . LYS A 1 95 ? 10.215 4.873 -9.793 1.00 93.12 95 LYS A CA 1
ATOM 746 C C . LYS A 1 95 ? 11.668 4.441 -10.008 1.00 93.12 95 LYS A C 1
ATOM 748 O O . LYS A 1 95 ? 12.163 4.527 -11.131 1.00 93.12 95 LYS A O 1
ATOM 753 N N . ILE A 1 96 ? 12.350 3.986 -8.956 1.00 93.31 96 ILE A N 1
ATOM 754 C CA . ILE A 1 96 ? 13.735 3.490 -9.035 1.00 93.31 96 ILE A CA 1
ATOM 755 C C . ILE A 1 96 ? 13.795 2.185 -9.837 1.00 93.31 96 ILE A C 1
ATOM 757 O O . ILE A 1 96 ? 14.655 2.006 -10.698 1.00 93.31 96 ILE A O 1
ATOM 761 N N . HIS A 1 97 ? 12.878 1.264 -9.553 1.00 93.38 97 HIS A N 1
ATOM 762 C CA . HIS A 1 97 ? 12.928 -0.105 -10.055 1.00 93.38 97 HIS A CA 1
ATOM 763 C C . HIS A 1 97 ? 12.168 -0.338 -11.365 1.00 93.38 97 HIS A C 1
ATOM 765 O O . HIS A 1 97 ? 12.430 -1.330 -12.058 1.00 93.38 97 HIS A O 1
ATOM 771 N N . PHE A 1 98 ? 11.227 0.546 -11.684 1.00 91.56 98 PHE A N 1
ATOM 772 C CA . PHE A 1 98 ? 10.351 0.532 -12.853 1.00 91.56 98 PHE A CA 1
ATOM 773 C C . PHE A 1 98 ? 10.258 1.956 -13.428 1.00 91.56 98 PHE A C 1
ATOM 775 O O . PHE A 1 98 ? 9.211 2.598 -13.343 1.00 91.56 98 PHE A O 1
ATOM 782 N N . PRO A 1 99 ? 11.367 2.495 -13.967 1.00 90.31 99 PRO A N 1
ATOM 783 C CA . PRO A 1 99 ? 11.376 3.842 -14.518 1.00 90.31 99 PRO A CA 1
ATOM 784 C C . PRO A 1 99 ? 10.411 3.954 -15.703 1.00 90.31 99 PRO A C 1
ATOM 786 O O . PRO A 1 99 ? 10.347 3.065 -16.555 1.00 90.31 99 PRO A O 1
ATOM 789 N N . ILE A 1 100 ? 9.696 5.079 -15.765 1.00 85.19 100 ILE A N 1
ATOM 790 C CA . ILE A 1 100 ? 8.749 5.392 -16.841 1.00 85.19 100 ILE A CA 1
ATOM 791 C C . ILE A 1 100 ? 9.485 5.357 -18.185 1.00 85.19 100 ILE A C 1
ATOM 793 O O . ILE A 1 100 ? 10.524 5.997 -18.359 1.00 85.19 100 ILE A O 1
ATOM 797 N N . SER A 1 101 ? 8.925 4.624 -19.145 1.00 83.50 101 SER A N 1
ATOM 798 C CA . SER A 1 101 ? 9.429 4.540 -20.518 1.00 83.50 101 SER A CA 1
ATOM 799 C C . SER A 1 101 ? 8.440 5.181 -21.497 1.00 83.50 101 SER A C 1
ATOM 801 O O . SER A 1 101 ? 7.293 5.440 -21.150 1.00 83.50 101 SER A O 1
ATOM 803 N N . GLY A 1 102 ? 8.857 5.446 -22.739 1.00 76.12 102 GLY A N 1
ATOM 804 C CA . GLY A 1 102 ? 8.022 6.149 -23.729 1.00 76.12 102 GLY A CA 1
ATOM 805 C C . GLY A 1 102 ? 6.711 5.446 -24.125 1.00 76.12 102 GLY A C 1
ATOM 806 O O . GLY A 1 102 ? 5.897 6.058 -24.808 1.00 76.12 102 GLY A O 1
ATOM 807 N N . GLY A 1 103 ? 6.509 4.188 -23.716 1.00 76.94 103 GLY A N 1
ATOM 808 C CA . GLY A 1 103 ? 5.273 3.421 -23.916 1.00 76.94 103 GLY A CA 1
ATOM 809 C C . GLY A 1 103 ? 4.493 3.139 -22.629 1.00 76.94 103 GLY A C 1
ATOM 810 O O . GLY A 1 103 ? 3.585 2.312 -22.653 1.00 76.94 103 GLY A O 1
ATOM 811 N N . ASP A 1 104 ? 4.865 3.775 -21.515 1.00 84.56 104 ASP A N 1
ATOM 812 C CA . ASP A 1 104 ? 4.187 3.601 -20.233 1.00 84.56 104 ASP A CA 1
ATOM 813 C C . ASP A 1 104 ? 2.722 4.050 -20.324 1.00 84.56 104 ASP A C 1
ATOM 815 O O . ASP A 1 104 ? 2.393 5.075 -20.931 1.00 84.56 104 ASP A O 1
ATOM 819 N N . ARG A 1 105 ? 1.830 3.253 -19.740 1.00 88.56 105 ARG A N 1
ATOM 820 C CA . ARG A 1 105 ? 0.387 3.492 -19.733 1.00 88.56 105 ARG A CA 1
ATOM 821 C C . ARG A 1 105 ? -0.131 3.350 -18.317 1.00 88.56 105 ARG A C 1
ATOM 823 O O . ARG A 1 105 ? 0.381 2.546 -17.546 1.00 88.56 105 ARG A O 1
ATOM 830 N N . ASN A 1 106 ? -1.207 4.063 -18.003 1.00 89.00 106 ASN A N 1
ATOM 831 C CA . ASN A 1 106 ? -1.868 3.854 -16.727 1.00 89.00 106 ASN A CA 1
ATOM 832 C C . ASN A 1 106 ? -2.633 2.515 -16.731 1.00 89.00 106 ASN A C 1
ATOM 834 O O . ASN A 1 106 ? -3.719 2.415 -17.303 1.00 89.00 106 ASN A O 1
ATOM 838 N N . GLU A 1 107 ? -2.049 1.482 -16.121 1.00 90.31 107 GLU A N 1
ATOM 839 C CA . GLU A 1 107 ? -2.634 0.136 -16.023 1.00 90.31 107 GLU A CA 1
ATOM 840 C C . GLU A 1 107 ? -3.671 0.006 -14.892 1.00 90.31 107 GLU A C 1
ATOM 842 O O . GLU A 1 107 ? -4.509 -0.896 -14.923 1.00 90.31 107 GLU A O 1
ATOM 847 N N . ILE A 1 108 ? -3.628 0.891 -13.888 1.00 91.12 108 ILE A N 1
ATOM 848 C CA . ILE A 1 108 ? -4.463 0.833 -12.682 1.00 91.12 108 ILE A CA 1
ATOM 849 C C . ILE A 1 108 ? -5.056 2.221 -12.421 1.00 91.12 108 ILE A C 1
ATOM 851 O O . ILE A 1 108 ? -4.315 3.146 -12.127 1.00 91.12 108 ILE A O 1
ATOM 855 N N . SER A 1 109 ? -6.387 2.366 -12.432 1.00 92.12 109 SER A N 1
ATOM 856 C CA . SER A 1 109 ? -7.021 3.670 -12.145 1.00 92.12 109 SER A CA 1
ATOM 857 C C . SER A 1 109 ? -6.606 4.227 -10.775 1.00 92.12 109 SER A C 1
ATOM 859 O O . SER A 1 109 ? -6.557 3.483 -9.786 1.00 92.12 109 SER A O 1
ATOM 861 N N . ASP A 1 110 ? -6.404 5.544 -10.721 1.00 92.50 110 ASP A N 1
ATOM 862 C CA . ASP A 1 110 ? -6.008 6.291 -9.521 1.00 92.50 110 ASP A CA 1
ATOM 863 C C . ASP A 1 110 ? -7.166 6.534 -8.537 1.00 92.50 110 ASP A C 1
ATOM 865 O O . ASP A 1 110 ? -6.957 7.051 -7.440 1.00 92.50 110 ASP A O 1
ATOM 869 N N . ASP A 1 111 ? -8.393 6.141 -8.896 1.00 94.00 111 ASP A N 1
ATOM 870 C CA . ASP A 1 111 ? -9.555 6.296 -8.022 1.00 94.00 111 ASP A CA 1
ATOM 871 C C . ASP A 1 111 ? -9.402 5.460 -6.749 1.00 94.00 111 ASP A C 1
ATOM 873 O O . ASP A 1 111 ? -8.787 4.388 -6.742 1.00 94.00 111 ASP A O 1
ATOM 877 N N . ILE A 1 112 ? -10.054 5.877 -5.670 1.00 93.31 112 ILE A N 1
ATOM 878 C CA . ILE A 1 112 ? -10.208 4.998 -4.514 1.00 93.31 112 ILE A CA 1
ATOM 879 C C . ILE A 1 112 ? -11.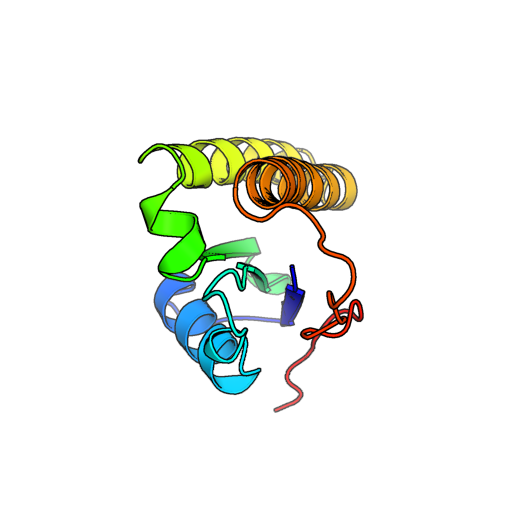161 3.869 -4.909 1.00 93.31 112 ILE A C 1
ATOM 881 O O . ILE A 1 112 ? -12.251 4.109 -5.428 1.00 93.31 112 ILE A O 1
ATOM 885 N N . SER A 1 113 ? -10.738 2.625 -4.689 1.00 94.31 113 SER A N 1
ATOM 886 C CA . SER A 1 113 ? -11.617 1.474 -4.902 1.00 94.31 113 SER A CA 1
ATOM 887 C C . SER A 1 113 ? -12.425 1.147 -3.655 1.00 94.31 113 SER A C 1
ATOM 889 O O . SER A 1 113 ? -11.917 1.209 -2.537 1.00 94.31 113 SER A O 1
ATOM 891 N N . TYR A 1 114 ? -13.663 0.737 -3.898 1.00 93.25 114 TYR A N 1
ATOM 892 C CA . TYR A 1 114 ? -14.608 0.238 -2.912 1.00 93.25 114 TYR A CA 1
ATOM 893 C C . TYR A 1 114 ? -15.204 -1.049 -3.478 1.00 93.25 114 TYR A C 1
ATOM 895 O O . TYR A 1 114 ? -15.482 -1.124 -4.679 1.00 93.25 114 TYR A O 1
ATOM 903 N N . LEU A 1 115 ? -15.378 -2.072 -2.649 1.00 80.25 115 LEU A N 1
ATOM 904 C CA . LEU A 1 115 ? -16.210 -3.215 -2.998 1.00 80.25 115 LEU A CA 1
ATOM 905 C C . LEU A 1 115 ? -17.556 -3.009 -2.316 1.00 80.25 115 LEU A C 1
ATOM 907 O O . LEU A 1 115 ? -17.670 -3.134 -1.102 1.00 80.25 115 LEU A O 1
ATOM 911 N N . ASN A 1 116 ? -18.567 -2.665 -3.109 1.00 59.62 116 ASN A N 1
ATOM 912 C CA . ASN A 1 116 ? -19.942 -2.766 -2.646 1.00 59.62 116 ASN A CA 1
ATOM 913 C C . ASN A 1 116 ? -20.292 -4.260 -2.662 1.00 59.62 116 ASN A C 1
ATOM 915 O O . ASN A 1 116 ? -20.184 -4.893 -3.718 1.00 59.62 116 ASN A O 1
ATOM 919 N N . GLU A 1 117 ? -20.621 -4.823 -1.500 1.00 51.44 117 GLU A N 1
ATOM 920 C CA . GLU A 1 117 ? -21.286 -6.130 -1.412 1.00 51.44 117 GLU A CA 1
ATOM 921 C C . GLU A 1 117 ? -22.755 -6.026 -1.835 1.00 51.44 117 GLU A C 1
ATOM 923 O O . GLU A 1 117 ? -23.398 -4.995 -1.519 1.00 51.44 117 GLU A O 1
#